Protein AF-A0A2E5JXR9-F1 (afdb_monomer_lite)

Radius of gyration: 18.93 Å; chains: 1; bounding box: 39×35×45 Å

Secondary structure (DSSP, 8-state):
---------HHHHHH-SGGGTSGGGS-SSB-SS-EE-TTT--EEPPBPPHHHHHHHHHHHHHHTT--S---HHHHHHHHHHHHHHTT--TT--

Sequence (93 aa):
MDLAGVFLPPSLNRKYPDAGIEWSWYWVFPSQNTSIDPRSRFERRHHVSSSPYQKAIRNAGKKAGINKSAFTHMLWHSFVTHLLDQGRGIRTV

pLDDT: mean 89.07, std 7.69, range [45.0, 96.69]

Foldseek 3Di:
DDAPAADDDPVVCVVPVCLRVDPVNDDPAWDPDWDQDPVPRGTHIDHDDLVVVQVVQQVVCVVVVPPDGGGPVVVVVVVLVVCVVVVNDPVRD

Structure (mmCIF, N/CA/C/O backbone):
data_AF-A0A2E5JXR9-F1
#
_entry.id   AF-A0A2E5JXR9-F1
#
loop_
_atom_site.group_PDB
_atom_site.id
_atom_site.type_symbol
_atom_site.label_atom_id
_atom_site.label_alt_id
_atom_site.label_comp_id
_atom_site.label_asym_id
_atom_site.label_entity_id
_atom_site.label_seq_id
_atom_site.pdbx_PDB_ins_code
_atom_site.Cartn_x
_atom_site.Cartn_y
_atom_site.Cartn_z
_atom_site.occupancy
_atom_site.B_iso_or_equiv
_atom_site.auth_seq_id
_atom_site.auth_comp_id
_atom_site.auth_asym_id
_atom_site.auth_atom_id
_atom_site.pdbx_PDB_model_num
ATOM 1 N N . MET A 1 1 ? 9.177 10.509 -22.829 1.00 45.00 1 MET A N 1
ATOM 2 C CA . MET A 1 1 ? 10.251 9.969 -21.972 1.00 45.00 1 MET A CA 1
ATOM 3 C C . MET A 1 1 ? 9.667 8.705 -21.377 1.00 45.00 1 MET A C 1
ATOM 5 O O . MET A 1 1 ? 8.871 8.793 -20.451 1.00 45.00 1 MET A O 1
ATOM 9 N N . ASP A 1 2 ? 9.890 7.573 -22.042 1.00 61.34 2 ASP A N 1
ATOM 10 C CA . ASP A 1 2 ? 9.215 6.321 -21.696 1.00 61.34 2 ASP A CA 1
ATOM 11 C C . ASP A 1 2 ? 9.843 5.740 -20.430 1.00 61.34 2 ASP A C 1
ATOM 13 O O . ASP A 1 2 ? 11.048 5.499 -20.364 1.00 61.34 2 ASP A O 1
ATOM 17 N N . LEU A 1 3 ? 9.028 5.582 -19.388 1.00 69.25 3 LEU A N 1
ATOM 18 C CA . LEU A 1 3 ? 9.446 4.973 -18.128 1.00 69.25 3 LEU A CA 1
ATOM 19 C C . LEU A 1 3 ? 9.811 3.504 -18.362 1.00 69.25 3 LEU A C 1
ATOM 21 O O . LEU A 1 3 ? 9.125 2.805 -19.104 1.00 69.25 3 LEU A O 1
ATOM 25 N N . ALA A 1 4 ? 10.845 3.012 -17.674 1.00 77.88 4 ALA A N 1
ATOM 26 C CA . ALA A 1 4 ? 11.422 1.676 -17.876 1.00 77.88 4 ALA A CA 1
ATOM 27 C C . ALA A 1 4 ? 10.573 0.514 -17.301 1.00 77.88 4 ALA A C 1
ATOM 29 O O . ALA A 1 4 ? 11.135 -0.466 -16.796 1.00 77.88 4 ALA A O 1
ATOM 30 N N . GLY A 1 5 ? 9.243 0.645 -17.320 1.00 86.12 5 GLY A N 1
ATOM 31 C CA . GLY A 1 5 ? 8.294 -0.318 -16.761 1.00 86.12 5 GLY A CA 1
ATOM 32 C C . GLY A 1 5 ? 8.311 -0.404 -15.229 1.00 86.12 5 GLY A C 1
ATOM 33 O O . GLY A 1 5 ? 8.848 0.466 -14.532 1.00 86.12 5 GLY A O 1
ATOM 34 N N . VAL A 1 6 ? 7.714 -1.464 -14.684 1.00 89.88 6 VAL A N 1
ATOM 35 C CA . VAL A 1 6 ? 7.780 -1.807 -13.259 1.00 89.88 6 VAL A CA 1
ATOM 36 C C . VAL A 1 6 ? 9.047 -2.577 -12.899 1.00 89.88 6 VAL A C 1
ATOM 38 O O . VAL A 1 6 ? 9.693 -3.219 -13.725 1.00 89.88 6 VAL A O 1
ATOM 41 N N . PHE A 1 7 ? 9.411 -2.528 -11.618 1.00 89.94 7 PHE A N 1
ATOM 42 C CA . PHE A 1 7 ? 10.464 -3.385 -11.091 1.00 89.94 7 PHE A CA 1
ATOM 43 C C . PHE A 1 7 ? 10.003 -4.847 -11.065 1.00 89.94 7 PHE A C 1
ATOM 45 O O . PHE A 1 7 ? 8.994 -5.166 -10.438 1.00 89.94 7 PHE A O 1
ATOM 52 N N . LEU A 1 8 ? 10.810 -5.730 -11.653 1.00 89.44 8 LEU A N 1
ATOM 53 C CA . LEU A 1 8 ? 10.670 -7.176 -11.531 1.00 89.44 8 LEU A CA 1
ATOM 54 C C . LEU A 1 8 ? 11.907 -7.778 -10.847 1.00 89.44 8 LEU A C 1
ATOM 56 O O . LEU A 1 8 ? 13.033 -7.355 -11.131 1.00 89.44 8 LEU A O 1
ATOM 60 N N . PRO A 1 9 ? 11.740 -8.796 -9.982 1.00 89.94 9 PRO A N 1
ATOM 61 C CA . PRO A 1 9 ? 12.858 -9.588 -9.487 1.00 89.94 9 PRO A CA 1
ATOM 62 C C . PRO A 1 9 ? 13.699 -10.161 -10.644 1.00 89.94 9 PRO A C 1
ATOM 64 O O . PRO A 1 9 ? 13.120 -10.594 -11.643 1.00 89.94 9 PRO A O 1
ATOM 67 N N . PRO A 1 10 ? 15.039 -10.249 -10.521 1.00 88.69 10 PRO A N 1
ATOM 68 C CA . PRO A 1 10 ? 15.908 -10.671 -11.626 1.00 88.69 10 PRO A CA 1
ATOM 69 C C . PRO A 1 10 ? 15.542 -12.029 -12.239 1.00 88.69 10 PRO A C 1
ATOM 71 O O . PRO A 1 10 ? 15.592 -12.201 -13.455 1.00 88.69 10 PRO A O 1
ATOM 74 N N . SER A 1 11 ? 15.138 -12.995 -11.409 1.00 92.56 11 SER A N 1
ATOM 75 C CA . SER A 1 11 ? 14.706 -14.322 -11.861 1.00 92.56 11 SER A CA 1
ATOM 76 C C . SER A 1 11 ? 13.445 -14.266 -12.721 1.00 92.56 11 SER A C 1
ATOM 78 O O . SER A 1 11 ? 13.353 -14.985 -13.716 1.00 92.56 11 SER A O 1
ATOM 80 N N . LEU A 1 12 ? 12.498 -13.401 -12.354 1.00 91.12 12 LEU A N 1
ATOM 81 C CA . LEU A 1 12 ? 11.249 -13.212 -13.076 1.00 91.12 12 LEU A CA 1
ATOM 82 C C . LEU A 1 12 ? 11.482 -12.439 -14.376 1.00 91.12 12 LEU A C 1
ATOM 84 O O . LEU A 1 12 ? 11.012 -12.876 -15.419 1.00 91.12 12 LEU A O 1
ATOM 88 N N . ASN A 1 13 ? 12.293 -11.380 -14.328 1.00 90.19 13 ASN A N 1
ATOM 89 C CA . ASN A 1 13 ? 12.673 -10.597 -15.504 1.00 90.19 13 ASN A CA 1
ATOM 90 C C . ASN A 1 13 ? 13.420 -11.441 -16.552 1.00 90.19 13 ASN A C 1
ATOM 92 O O . ASN A 1 13 ? 13.244 -11.252 -17.747 1.00 90.19 13 ASN A O 1
ATOM 96 N N . ARG A 1 14 ? 14.241 -12.411 -16.119 1.00 91.81 14 ARG A N 1
ATOM 97 C CA . ARG A 1 14 ? 14.905 -13.355 -17.035 1.00 91.81 14 ARG A CA 1
ATOM 98 C C . ARG A 1 14 ? 13.917 -14.311 -17.706 1.00 91.81 14 ARG A C 1
ATOM 100 O O . ARG A 1 14 ? 14.150 -14.721 -18.836 1.00 91.81 14 ARG A O 1
ATOM 107 N N . LYS A 1 15 ? 12.863 -14.714 -16.992 1.00 95.19 15 LYS A N 1
ATOM 108 C CA . LYS A 1 15 ? 11.850 -15.643 -17.509 1.00 95.19 15 LYS A CA 1
ATOM 109 C C . LYS A 1 15 ? 10.853 -14.940 -18.435 1.00 95.19 15 LYS A C 1
ATOM 111 O O . LYS A 1 15 ? 10.447 -15.533 -19.427 1.00 95.19 15 LYS A O 1
ATOM 116 N N . TYR A 1 16 ? 10.486 -13.702 -18.111 1.00 92.50 16 TYR A N 1
ATOM 117 C CA . TYR A 1 16 ? 9.544 -12.876 -18.861 1.00 92.50 16 TYR A CA 1
ATOM 118 C C . TYR A 1 16 ? 10.131 -11.464 -19.027 1.00 92.50 16 TYR A C 1
ATOM 120 O O . TYR A 1 16 ? 9.950 -10.625 -18.142 1.00 92.50 16 TYR A O 1
ATOM 128 N N . PRO A 1 17 ? 10.873 -11.202 -20.117 1.00 88.75 17 PRO A N 1
ATOM 129 C CA . PRO A 1 17 ? 11.569 -9.928 -20.308 1.00 88.75 17 PRO A CA 1
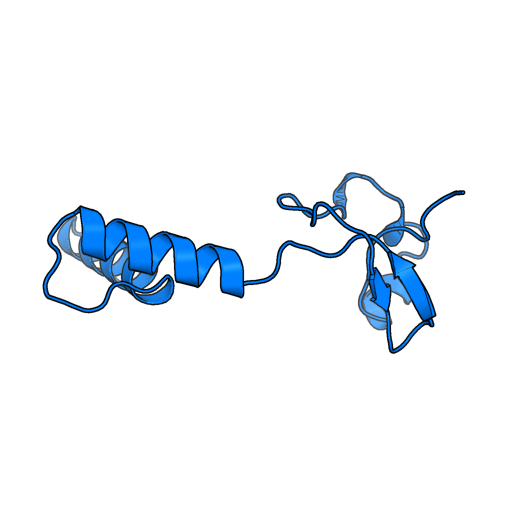ATOM 130 C C . PRO A 1 17 ? 10.610 -8.747 -20.514 1.00 88.75 17 PRO A C 1
ATOM 132 O O . PRO A 1 17 ? 10.880 -7.658 -20.012 1.00 88.75 17 PRO A O 1
ATOM 135 N N . ASP A 1 18 ? 9.467 -8.974 -21.166 1.00 90.44 18 ASP A N 1
ATOM 136 C CA . ASP A 1 18 ? 8.489 -7.921 -21.481 1.00 90.44 18 ASP A CA 1
ATOM 137 C C . ASP A 1 18 ? 7.447 -7.702 -20.371 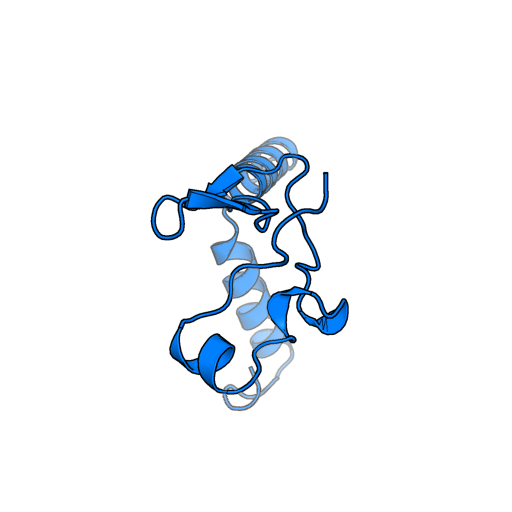1.00 90.44 18 ASP A C 1
ATOM 139 O O . ASP A 1 18 ? 6.732 -6.701 -20.367 1.00 90.44 18 ASP A O 1
ATOM 143 N N . ALA A 1 19 ? 7.411 -8.569 -19.352 1.00 90.81 19 ALA A N 1
ATOM 144 C CA . ALA A 1 19 ? 6.455 -8.464 -18.247 1.00 90.81 19 ALA A CA 1
ATOM 145 C C . ALA A 1 19 ? 6.539 -7.113 -17.515 1.00 90.81 19 ALA A C 1
ATOM 147 O O . ALA A 1 19 ? 5.553 -6.634 -16.972 1.00 90.81 19 ALA A O 1
ATOM 148 N N . GLY A 1 20 ? 7.705 -6.458 -17.511 1.00 88.62 20 GLY A N 1
ATOM 149 C CA . GLY A 1 20 ? 7.880 -5.167 -16.845 1.00 88.62 20 GLY A CA 1
ATOM 150 C C . GLY A 1 20 ? 7.100 -4.019 -17.496 1.00 88.62 20 GLY A C 1
ATOM 151 O O . GLY A 1 20 ? 6.824 -3.029 -16.823 1.00 88.62 20 GLY A O 1
ATOM 152 N N . ILE A 1 21 ? 6.748 -4.132 -18.779 1.00 90.06 21 ILE A N 1
ATOM 153 C CA . ILE A 1 21 ? 5.994 -3.112 -19.530 1.00 90.06 21 ILE A CA 1
ATOM 154 C C . ILE A 1 21 ? 4.539 -3.524 -19.789 1.00 90.06 21 ILE A C 1
ATOM 156 O O . ILE A 1 21 ? 3.732 -2.710 -20.235 1.00 90.06 21 ILE A O 1
ATOM 160 N N . GLU A 1 22 ? 4.181 -4.766 -19.474 1.00 91.62 22 GLU A N 1
ATOM 161 C CA . GLU A 1 22 ? 2.808 -5.251 -19.542 1.00 91.62 22 GLU A CA 1
ATOM 162 C C . GLU A 1 22 ? 1.947 -4.640 -18.431 1.00 91.62 22 GLU A C 1
ATOM 164 O O . GLU A 1 22 ? 2.303 -4.650 -17.252 1.00 91.62 22 GLU A O 1
ATOM 169 N N . TRP A 1 23 ? 0.756 -4.160 -18.798 1.00 89.19 23 TRP A N 1
ATOM 170 C CA . TRP A 1 23 ? -0.168 -3.494 -17.875 1.00 89.19 23 TRP A CA 1
ATOM 171 C C . TRP A 1 23 ? -0.536 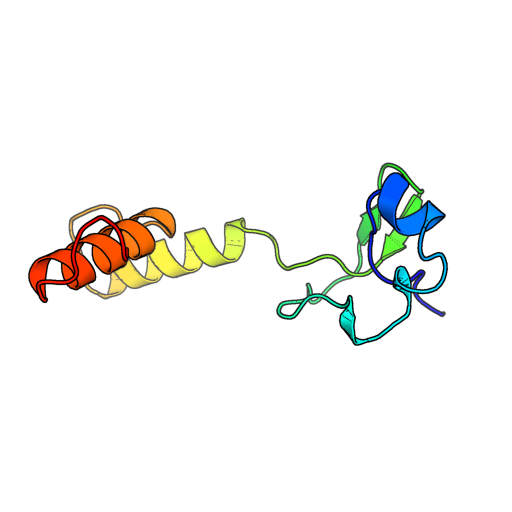-4.347 -16.647 1.00 89.19 23 TRP A C 1
ATOM 173 O O . TRP A 1 23 ? -0.675 -3.820 -15.546 1.00 89.19 23 TRP A O 1
ATOM 183 N N . SER A 1 24 ? -0.637 -5.667 -16.818 1.00 92.31 24 SER A N 1
ATOM 184 C CA . SER A 1 24 ? -0.962 -6.641 -15.764 1.00 92.31 24 SER A CA 1
ATOM 185 C C . SER A 1 24 ? 0.022 -6.639 -14.587 1.00 92.31 24 SER A C 1
ATOM 187 O O . SER A 1 24 ? -0.353 -7.023 -13.480 1.00 92.31 24 SER A O 1
ATOM 189 N N . TRP A 1 25 ? 1.260 -6.191 -14.805 1.00 91.88 25 TRP A N 1
ATOM 190 C CA . TRP A 1 25 ? 2.308 -6.140 -13.786 1.00 91.88 25 TRP A CA 1
ATOM 191 C C . TRP A 1 25 ? 2.413 -4.781 -13.092 1.00 91.88 25 TRP A C 1
ATOM 193 O O . TRP A 1 25 ? 3.182 -4.630 -12.138 1.00 91.88 25 TRP A O 1
ATOM 203 N N . TYR A 1 26 ? 1.636 -3.785 -13.526 1.00 91.88 26 TYR A N 1
ATOM 204 C CA . TYR A 1 26 ? 1.620 -2.484 -12.873 1.00 91.88 26 TYR A CA 1
ATOM 205 C C . TYR A 1 26 ? 0.996 -2.552 -11.480 1.00 91.88 26 TYR A C 1
ATOM 207 O O . TYR A 1 26 ? 0.056 -3.294 -11.201 1.00 91.88 26 TYR A O 1
ATOM 215 N N . TRP A 1 27 ? 1.525 -1.726 -10.577 1.00 92.31 27 TRP A N 1
ATOM 216 C CA . TRP A 1 27 ? 0.994 -1.598 -9.226 1.00 92.31 27 TRP A CA 1
ATOM 217 C C . TRP A 1 27 ? -0.453 -1.100 -9.258 1.00 92.31 27 TRP A C 1
ATOM 219 O O . TRP A 1 27 ? -0.723 -0.049 -9.832 1.00 92.31 27 TRP A O 1
ATOM 229 N N . VAL A 1 28 ? -1.354 -1.787 -8.547 1.00 93.50 28 VAL A N 1
ATOM 230 C CA . VAL A 1 28 ? -2.747 -1.336 -8.344 1.00 93.50 28 VAL A CA 1
ATOM 231 C C . VAL A 1 28 ? -2.796 0.011 -7.612 1.00 93.50 28 VAL A C 1
ATOM 233 O O . VAL A 1 28 ? -3.634 0.859 -7.906 1.00 93.50 28 VAL A O 1
ATOM 236 N N . PHE A 1 29 ? -1.855 0.233 -6.688 1.00 92.44 29 PHE A N 1
ATOM 237 C CA . PHE A 1 29 ? -1.669 1.501 -5.980 1.00 92.44 29 PHE A CA 1
ATOM 238 C C . PHE A 1 29 ? -0.305 2.102 -6.329 1.00 92.44 29 PHE A C 1
ATOM 240 O O . PHE A 1 29 ? 0.660 1.959 -5.564 1.00 92.44 29 PHE A O 1
ATOM 247 N N . PRO A 1 30 ? -0.184 2.739 -7.503 1.00 92.12 30 PRO A N 1
ATOM 248 C CA . PRO A 1 30 ? 1.071 3.317 -7.930 1.00 92.12 30 PRO A CA 1
ATOM 249 C C . PRO A 1 30 ? 1.343 4.623 -7.174 1.00 92.12 30 PRO A C 1
ATOM 251 O O . PRO A 1 30 ? 0.437 5.401 -6.875 1.00 92.12 30 PRO A O 1
ATOM 254 N N . SER A 1 31 ? 2.612 4.887 -6.876 1.00 91.81 31 SER A N 1
ATOM 255 C CA . SER A 1 31 ? 3.059 6.180 -6.361 1.00 91.81 31 SER A CA 1
ATOM 256 C C . SER A 1 31 ? 2.708 7.293 -7.351 1.00 91.81 31 SER A C 1
ATOM 258 O O . SER A 1 31 ? 2.743 7.099 -8.570 1.00 91.81 31 SER A O 1
ATOM 260 N N . GLN A 1 32 ? 2.392 8.476 -6.821 1.00 89.19 32 GLN A N 1
ATOM 261 C CA . GLN A 1 32 ? 2.169 9.670 -7.639 1.00 89.19 32 GLN A CA 1
ATOM 262 C C . GLN A 1 32 ? 3.446 10.064 -8.393 1.00 89.19 32 GLN A C 1
ATOM 264 O O . GLN A 1 32 ? 3.383 10.410 -9.571 1.00 89.19 32 GLN A O 1
ATOM 269 N N . ASN A 1 33 ? 4.596 9.920 -7.727 1.00 89.75 33 ASN A N 1
ATOM 270 C CA . ASN A 1 33 ? 5.910 10.268 -8.256 1.00 89.75 33 ASN A CA 1
ATOM 271 C C . ASN A 1 33 ? 6.694 9.018 -8.667 1.00 89.75 33 ASN A C 1
ATOM 273 O O . ASN A 1 33 ? 6.583 7.958 -8.035 1.00 89.75 33 ASN A O 1
ATOM 277 N N . THR A 1 34 ? 7.514 9.170 -9.700 1.00 90.25 34 THR A N 1
ATOM 278 C CA . THR A 1 34 ? 8.547 8.211 -10.097 1.00 90.25 34 THR A CA 1
ATOM 279 C C . THR A 1 34 ? 9.757 8.317 -9.169 1.00 90.25 34 THR A C 1
ATOM 281 O O . THR A 1 34 ? 9.932 9.296 -8.441 1.00 90.25 34 THR A O 1
ATOM 284 N N . SER A 1 35 ? 10.563 7.262 -9.126 1.00 88.06 35 SER A N 1
ATOM 285 C CA . SER A 1 35 ? 11.801 7.223 -8.354 1.00 88.06 35 SER A CA 1
ATOM 286 C C . SER A 1 35 ? 12.870 6.478 -9.142 1.00 88.06 35 SER A C 1
ATOM 288 O O . SER A 1 35 ? 12.560 5.638 -9.990 1.00 88.06 35 SER A O 1
ATOM 290 N N . ILE A 1 36 ? 14.128 6.803 -8.867 1.00 88.06 36 ILE A N 1
ATOM 291 C CA . ILE A 1 36 ? 15.272 6.111 -9.446 1.00 88.06 36 ILE A CA 1
ATOM 292 C C . ILE A 1 36 ? 15.542 4.881 -8.586 1.00 88.06 36 ILE A C 1
ATOM 294 O O . ILE A 1 36 ? 15.841 5.001 -7.397 1.00 88.06 36 ILE A O 1
ATOM 298 N N . ASP A 1 37 ? 15.448 3.697 -9.186 1.00 83.44 37 ASP A N 1
ATOM 299 C CA . ASP A 1 37 ? 15.805 2.458 -8.504 1.00 83.44 37 ASP A CA 1
ATOM 300 C C . ASP A 1 37 ? 17.314 2.471 -8.180 1.00 83.44 37 ASP A C 1
ATOM 302 O O . ASP A 1 37 ? 18.132 2.538 -9.101 1.00 83.44 37 ASP A O 1
ATOM 306 N N . PRO A 1 38 ? 17.729 2.373 -6.903 1.00 82.19 38 PRO A N 1
ATOM 307 C CA . PRO A 1 38 ? 19.141 2.438 -6.528 1.00 82.19 38 PRO A CA 1
ATOM 308 C C . PRO A 1 38 ? 19.973 1.277 -7.090 1.00 82.19 38 PRO A C 1
ATOM 310 O O . PRO A 1 38 ? 21.194 1.393 -7.177 1.00 82.19 38 PRO A O 1
ATOM 313 N N . ARG A 1 39 ? 19.339 0.156 -7.464 1.00 81.62 39 ARG A N 1
ATOM 314 C CA . ARG A 1 39 ? 20.035 -1.023 -7.999 1.00 81.62 39 ARG A CA 1
ATOM 315 C C . ARG A 1 39 ? 20.257 -0.932 -9.502 1.00 81.62 39 ARG A C 1
ATOM 317 O O . ARG A 1 39 ? 21.349 -1.230 -9.970 1.00 81.62 39 ARG A O 1
ATOM 324 N N . SER A 1 40 ? 19.225 -0.543 -10.249 1.00 79.69 40 SER A N 1
ATOM 325 C CA . SER A 1 40 ? 19.263 -0.511 -11.718 1.00 79.69 40 SER A CA 1
ATOM 326 C C . SER A 1 40 ? 19.507 0.879 -12.309 1.00 79.69 40 SER A C 1
ATOM 328 O O . SER A 1 40 ? 19.796 0.989 -13.494 1.00 79.69 40 SER A O 1
ATOM 330 N N . ARG A 1 41 ? 19.412 1.938 -11.492 1.00 84.31 41 ARG A N 1
ATOM 331 C CA . ARG A 1 41 ? 19.458 3.359 -11.884 1.00 84.31 41 ARG A CA 1
ATOM 332 C C . ARG A 1 41 ? 18.393 3.780 -12.898 1.00 84.31 41 ARG A C 1
ATOM 334 O O . ARG A 1 41 ? 18.451 4.894 -13.410 1.00 84.31 41 ARG A O 1
ATOM 341 N N . PHE A 1 42 ? 17.407 2.928 -13.160 1.00 85.62 42 PHE A N 1
ATOM 342 C CA . PHE A 1 42 ? 16.287 3.276 -14.017 1.00 85.62 42 PHE A CA 1
ATOM 343 C C . PHE A 1 42 ? 15.245 4.083 -13.253 1.00 85.62 42 PHE A C 1
ATOM 345 O O . PHE A 1 42 ? 14.921 3.781 -12.101 1.00 85.62 42 PHE A O 1
ATOM 352 N N . GLU A 1 43 ? 14.690 5.087 -13.924 1.00 89.00 43 GLU A N 1
ATOM 353 C CA . GLU A 1 43 ? 13.519 5.798 -13.435 1.00 89.00 43 GLU A CA 1
ATOM 354 C C . GLU A 1 43 ? 12.269 4.942 -13.661 1.00 89.00 43 GLU A C 1
ATOM 356 O O . GLU A 1 43 ? 11.955 4.537 -14.786 1.00 89.00 43 GLU A O 1
ATOM 361 N N . ARG A 1 44 ? 11.568 4.634 -12.568 1.00 89.44 44 ARG A N 1
ATOM 362 C CA . ARG A 1 44 ? 10.391 3.764 -12.571 1.00 89.44 44 ARG A CA 1
ATOM 363 C C . ARG A 1 44 ? 9.335 4.259 -11.598 1.00 89.44 44 ARG A C 1
ATOM 365 O O . ARG A 1 44 ? 9.605 4.997 -10.648 1.00 89.44 44 ARG A O 1
ATOM 372 N N . ARG A 1 45 ? 8.098 3.814 -11.812 1.00 90.62 45 ARG A N 1
ATOM 373 C CA . ARG A 1 45 ? 7.006 4.044 -10.864 1.00 90.62 45 ARG A CA 1
ATOM 374 C C . ARG A 1 45 ? 6.908 2.873 -9.889 1.00 90.62 45 ARG A C 1
ATOM 376 O O . ARG A 1 45 ? 6.654 1.738 -10.282 1.00 90.62 45 ARG A O 1
ATOM 383 N N . HIS A 1 46 ? 7.093 3.163 -8.607 1.00 91.06 46 HIS A N 1
ATOM 384 C CA . HIS A 1 46 ? 6.944 2.187 -7.527 1.00 91.06 46 HIS A CA 1
ATOM 385 C C . HIS A 1 46 ? 5.535 2.239 -6.930 1.00 91.06 46 HIS A C 1
ATOM 387 O O . HIS A 1 46 ? 4.801 3.201 -7.152 1.00 91.06 46 HIS A O 1
ATOM 393 N N . HIS A 1 47 ? 5.158 1.231 -6.142 1.00 92.56 47 HIS A N 1
ATOM 394 C CA . HIS A 1 47 ? 3.975 1.317 -5.284 1.00 92.56 47 HIS A CA 1
ATOM 395 C C . HIS A 1 47 ? 4.096 2.458 -4.264 1.00 92.56 47 HIS A C 1
ATOM 397 O O . HIS A 1 47 ? 5.204 2.876 -3.902 1.00 92.56 47 HIS A O 1
ATOM 403 N N . VAL A 1 48 ? 2.952 2.939 -3.779 1.00 92.81 48 VAL A N 1
ATOM 404 C CA . VAL A 1 48 ? 2.892 3.889 -2.663 1.00 92.81 48 VAL A CA 1
ATOM 405 C C . VAL A 1 48 ? 3.609 3.304 -1.441 1.00 92.81 48 VAL A C 1
ATOM 407 O O . VAL A 1 48 ? 3.430 2.139 -1.090 1.00 92.81 48 VAL A O 1
ATOM 410 N N . SER A 1 49 ? 4.418 4.127 -0.769 1.00 91.25 49 SER A N 1
ATOM 411 C CA . SER A 1 49 ? 5.082 3.738 0.480 1.00 91.25 49 SER A CA 1
ATOM 412 C C . SER A 1 49 ? 4.068 3.316 1.554 1.00 91.25 49 SER A C 1
ATOM 414 O O . SER A 1 49 ? 2.962 3.846 1.637 1.00 91.25 49 SER A O 1
ATOM 416 N N . SER A 1 50 ? 4.465 2.416 2.452 1.00 90.88 50 SER A N 1
ATOM 417 C CA . SER A 1 50 ? 3.635 1.992 3.587 1.00 90.88 50 SER A CA 1
ATOM 418 C C . SER A 1 50 ? 3.360 3.117 4.601 1.00 90.88 50 SER A C 1
ATOM 420 O O . SER A 1 50 ? 2.344 3.091 5.300 1.00 90.88 50 SER A O 1
ATOM 422 N N . SER A 1 51 ? 4.233 4.129 4.678 1.00 93.00 51 SER A N 1
ATOM 423 C CA . SER A 1 51 ? 4.159 5.196 5.686 1.00 93.00 51 SER A CA 1
ATOM 424 C C . SER A 1 51 ? 2.883 6.058 5.592 1.00 93.00 51 SER A C 1
ATOM 426 O O . SER A 1 51 ? 2.221 6.228 6.622 1.00 93.00 51 SER A O 1
ATOM 428 N N . PRO A 1 52 ? 2.471 6.565 4.408 1.00 92.31 52 PRO A N 1
ATOM 429 C CA . PRO A 1 52 ? 1.179 7.228 4.224 1.00 92.31 52 PRO A CA 1
ATOM 430 C C . PRO A 1 52 ? -0.013 6.448 4.788 1.00 92.31 52 PRO A C 1
ATOM 432 O O . PRO A 1 52 ? -0.802 7.014 5.544 1.00 92.31 52 PRO A O 1
ATOM 435 N N . TYR A 1 53 ? -0.112 5.146 4.498 1.00 92.50 53 TYR A N 1
ATOM 436 C CA . TYR A 1 53 ? -1.208 4.306 4.990 1.00 92.50 53 TYR A CA 1
ATOM 437 C C . TYR A 1 53 ? -1.196 4.190 6.516 1.00 92.50 53 TYR A C 1
ATOM 439 O O . TYR A 1 53 ? -2.222 4.387 7.165 1.00 92.50 53 TYR A O 1
ATOM 447 N N . GLN A 1 54 ? -0.028 3.941 7.116 1.00 93.94 54 GLN A N 1
ATOM 448 C CA . GLN A 1 54 ? 0.104 3.860 8.574 1.00 93.94 54 GLN A CA 1
ATOM 449 C C . GLN A 1 54 ? -0.281 5.176 9.264 1.00 93.94 54 GLN A C 1
ATOM 451 O O . GLN A 1 54 ? -0.964 5.166 10.291 1.00 93.94 54 GLN A O 1
ATOM 456 N N . LYS A 1 55 ? 0.139 6.319 8.703 1.00 94.31 55 LYS A N 1
ATOM 457 C CA . LYS A 1 55 ? -0.221 7.650 9.213 1.00 94.31 55 LYS A CA 1
ATOM 458 C C . LYS A 1 55 ? -1.722 7.905 9.086 1.00 94.31 55 LYS A C 1
ATOM 460 O O . LYS A 1 55 ? -2.329 8.379 10.045 1.00 94.31 55 LYS A O 1
ATOM 465 N N . ALA A 1 56 ? -2.319 7.560 7.946 1.00 95.06 56 ALA A N 1
ATOM 466 C CA . ALA A 1 56 ? -3.749 7.720 7.707 1.00 95.06 56 ALA A CA 1
ATOM 467 C C . ALA A 1 56 ? -4.585 6.922 8.720 1.00 95.06 56 ALA A C 1
ATOM 469 O O .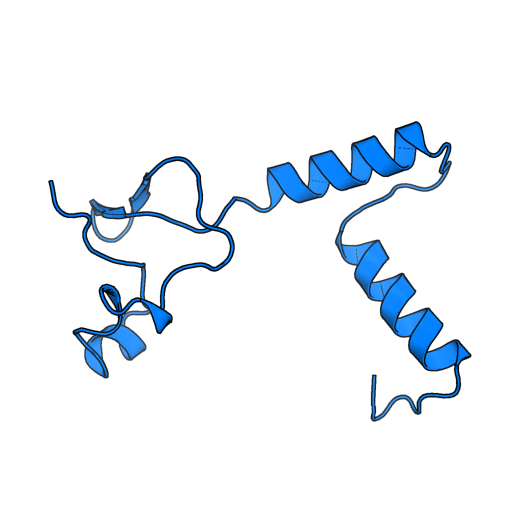 ALA A 1 56 ? -5.455 7.502 9.367 1.00 95.06 56 ALA A O 1
ATOM 470 N N . ILE A 1 57 ? -4.265 5.640 8.939 1.00 95.50 57 ILE A N 1
ATOM 471 C CA . ILE A 1 57 ? -4.965 4.791 9.919 1.00 95.50 57 ILE A CA 1
ATOM 472 C C . ILE A 1 57 ? -4.816 5.329 11.342 1.00 95.50 57 ILE A C 1
ATOM 474 O O . ILE A 1 57 ? -5.803 5.432 12.069 1.00 95.50 57 ILE A O 1
ATOM 478 N N . ARG A 1 58 ? -3.608 5.741 11.739 1.00 94.31 58 ARG 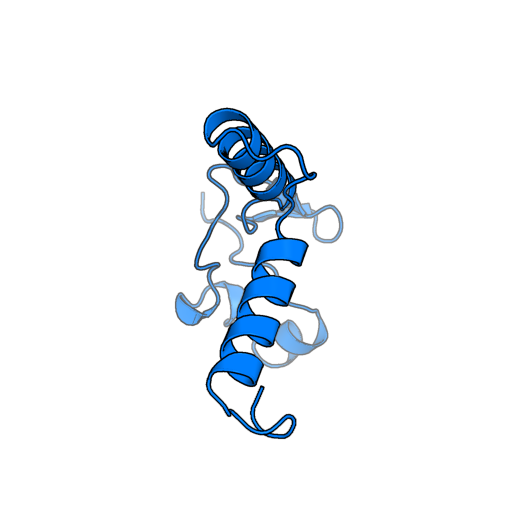A N 1
ATOM 479 C CA . ARG A 1 58 ? -3.385 6.322 13.068 1.00 94.31 58 ARG A CA 1
ATOM 480 C C . ARG A 1 58 ? -4.211 7.590 13.278 1.00 94.31 58 ARG A C 1
ATOM 482 O O . ARG A 1 58 ? -4.812 7.766 14.335 1.00 94.31 58 ARG A O 1
ATOM 489 N N . ASN A 1 59 ? -4.238 8.475 12.283 1.00 95.31 59 ASN A N 1
ATOM 490 C CA . ASN A 1 59 ? -5.000 9.719 12.349 1.00 95.31 59 ASN A CA 1
ATOM 491 C C . ASN A 1 59 ? -6.511 9.456 12.360 1.00 95.31 59 ASN A C 1
ATOM 493 O O . ASN A 1 59 ? -7.227 10.116 13.109 1.00 95.31 59 ASN A O 1
ATOM 497 N N . ALA A 1 60 ? -6.990 8.483 11.582 1.00 96.00 60 ALA A N 1
ATOM 498 C CA . ALA A 1 60 ? -8.386 8.057 11.601 1.00 96.00 60 ALA A CA 1
ATOM 499 C C . ALA A 1 60 ? -8.786 7.501 12.977 1.00 96.00 60 ALA A C 1
ATOM 501 O O . ALA A 1 60 ? -9.798 7.926 13.523 1.00 96.00 60 ALA A O 1
ATOM 502 N N . GLY A 1 61 ? -7.953 6.647 13.584 1.00 95.38 61 GLY A N 1
ATOM 503 C CA . GLY A 1 61 ? -8.197 6.120 14.930 1.00 95.38 61 GLY A CA 1
ATOM 504 C C . GLY A 1 61 ? -8.292 7.217 15.993 1.00 95.38 61 GLY A C 1
ATOM 505 O O . GLY A 1 61 ? -9.212 7.203 16.807 1.00 95.38 61 GLY A O 1
ATOM 506 N N . LYS A 1 62 ? -7.410 8.226 15.927 1.00 94.75 62 LYS A N 1
ATOM 507 C CA . LYS A 1 62 ? -7.485 9.409 16.802 1.00 94.75 62 LYS A CA 1
ATOM 508 C C . LYS A 1 62 ? -8.786 10.192 16.612 1.00 94.75 62 LYS A C 1
ATOM 510 O O . LYS A 1 62 ? -9.430 10.539 17.593 1.00 94.75 62 LYS A O 1
ATOM 515 N N . LYS A 1 63 ? -9.181 10.456 15.360 1.00 96.69 63 LYS A N 1
ATOM 516 C CA . LYS A 1 63 ? -10.428 11.177 15.039 1.00 96.69 63 LYS A CA 1
ATOM 517 C C . LYS A 1 63 ? -11.679 10.414 15.477 1.00 96.69 63 LYS A C 1
ATOM 519 O O . LYS A 1 63 ? -12.660 11.040 15.850 1.00 96.69 63 LYS A O 1
ATOM 524 N N . ALA A 1 64 ? -11.630 9.085 15.453 1.00 96.38 64 ALA A N 1
ATOM 525 C CA . ALA A 1 64 ? -12.708 8.216 15.910 1.00 96.38 64 ALA A CA 1
ATOM 526 C C . ALA A 1 64 ? -12.763 8.048 17.445 1.00 96.38 64 ALA A C 1
ATOM 528 O O . ALA A 1 64 ? -13.598 7.296 17.935 1.00 96.38 64 ALA A O 1
ATOM 529 N N . GLY A 1 65 ? -11.876 8.700 18.210 1.00 96.00 65 GLY A N 1
ATOM 530 C CA . GLY A 1 65 ? -11.845 8.585 19.673 1.00 96.00 65 GLY A CA 1
ATOM 531 C C . GLY A 1 65 ? -11.362 7.223 20.185 1.00 96.00 65 GLY A C 1
ATOM 532 O O . GLY A 1 65 ? -11.654 6.844 21.318 1.00 96.00 65 GLY A O 1
ATOM 533 N N . ILE A 1 66 ? -10.632 6.456 19.367 1.00 94.25 66 ILE A N 1
ATOM 534 C CA . ILE A 1 66 ? -10.103 5.154 19.777 1.00 94.25 66 ILE A CA 1
ATOM 535 C C . ILE A 1 66 ? -8.909 5.385 20.707 1.00 94.25 66 ILE A C 1
ATOM 537 O O . ILE A 1 66 ? -7.838 5.806 20.274 1.00 94.25 66 ILE A O 1
ATOM 541 N N . ASN A 1 67 ? -9.088 5.066 21.991 1.00 90.38 67 ASN A N 1
ATOM 542 C CA . ASN A 1 67 ? -8.046 5.224 23.015 1.00 90.38 67 ASN A CA 1
ATOM 543 C C . ASN A 1 67 ? -6.869 4.247 22.847 1.00 90.38 67 ASN A C 1
ATOM 545 O O . ASN A 1 67 ? -5.770 4.495 23.338 1.00 90.38 67 ASN A O 1
ATOM 549 N N . LYS A 1 68 ? -7.082 3.124 22.152 1.00 89.25 68 LYS A N 1
ATOM 550 C CA . LYS A 1 68 ? -6.020 2.172 21.803 1.00 89.25 68 LYS A CA 1
ATOM 551 C C . LYS A 1 68 ? -5.261 2.672 20.573 1.00 89.25 68 LYS A C 1
ATOM 553 O O . LYS A 1 68 ? -5.821 3.339 19.708 1.00 89.25 68 LYS A O 1
ATOM 558 N N . SER A 1 69 ? -3.983 2.315 20.457 1.00 87.38 69 SER A N 1
ATOM 559 C CA . SER A 1 69 ? -3.245 2.612 19.224 1.00 87.38 69 SER A CA 1
ATOM 560 C C . SER A 1 69 ? -3.933 1.954 18.024 1.00 87.38 69 SER A C 1
ATOM 562 O O . SER A 1 69 ? -4.349 0.812 18.130 1.00 87.38 69 SER A O 1
ATOM 564 N N . ALA A 1 70 ? -4.026 2.647 16.888 1.00 90.88 70 ALA A N 1
ATOM 565 C CA . ALA A 1 70 ? -4.545 2.094 15.637 1.00 90.88 70 ALA A CA 1
ATOM 566 C C . ALA A 1 70 ? -3.414 2.014 14.599 1.00 90.88 70 ALA A C 1
ATOM 568 O O . ALA A 1 70 ? -2.818 3.036 14.247 1.00 90.88 70 ALA A O 1
ATOM 569 N N . PHE A 1 71 ? -3.117 0.806 14.109 1.00 92.00 71 PHE A N 1
ATOM 570 C CA . PHE A 1 71 ? -2.147 0.562 13.032 1.00 92.00 71 PHE A CA 1
ATOM 571 C C . PHE A 1 71 ? -2.732 -0.388 11.986 1.00 92.00 71 PHE A C 1
ATOM 573 O O . PHE A 1 71 ? -3.632 -1.168 12.284 1.00 92.00 71 PHE A O 1
ATOM 580 N N . THR A 1 72 ? -2.157 -0.386 10.782 1.00 93.38 72 THR A N 1
ATOM 581 C CA . THR A 1 72 ? -2.587 -1.244 9.668 1.00 93.38 72 THR A CA 1
ATOM 582 C C . THR A 1 72 ? -2.649 -2.729 10.045 1.00 93.38 72 THR A C 1
ATOM 584 O O . THR A 1 72 ? -3.624 -3.389 9.709 1.00 93.38 72 THR A O 1
ATOM 587 N N . HIS A 1 73 ? -1.670 -3.251 10.798 1.00 92.69 73 HIS A N 1
ATOM 588 C CA . HIS A 1 73 ? -1.670 -4.666 11.197 1.00 92.69 73 HIS A CA 1
ATOM 589 C C . HIS A 1 73 ? -2.842 -5.031 12.124 1.00 92.69 73 HIS A C 1
ATOM 591 O O . HIS A 1 73 ? -3.361 -6.142 12.049 1.00 92.69 73 HIS A O 1
ATOM 597 N N . MET A 1 74 ? -3.316 -4.090 12.948 1.00 93.31 74 MET A N 1
ATOM 598 C CA . MET A 1 74 ? -4.461 -4.346 13.825 1.00 93.31 74 MET A CA 1
ATOM 599 C C . MET A 1 74 ? -5.744 -4.589 13.040 1.00 93.31 74 MET A C 1
ATOM 601 O O . MET A 1 74 ? -6.543 -5.417 13.452 1.00 93.31 74 MET A O 1
ATOM 605 N N . LEU A 1 75 ? -5.918 -3.919 11.896 1.00 92.94 75 LEU A N 1
ATOM 606 C CA . LEU A 1 75 ? -7.075 -4.150 11.030 1.00 92.94 75 LEU A CA 1
ATOM 607 C C . LEU A 1 75 ? -7.123 -5.604 10.556 1.00 92.94 75 LEU A C 1
ATOM 609 O O . LEU A 1 75 ? -8.188 -6.213 10.560 1.00 92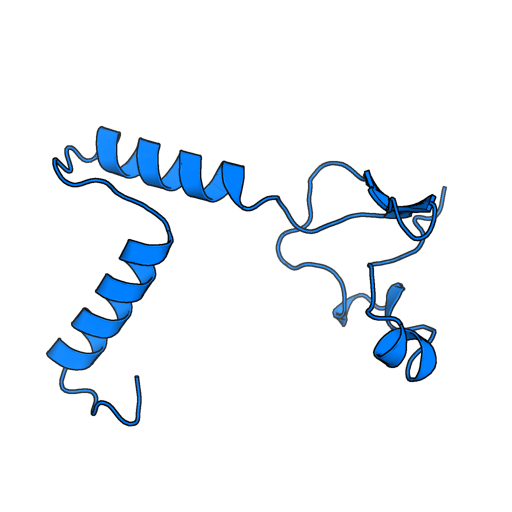.94 75 LEU A O 1
ATOM 613 N N . TRP A 1 76 ? -5.966 -6.171 10.204 1.00 92.44 76 TRP A N 1
ATOM 614 C CA . TRP A 1 76 ? -5.874 -7.573 9.806 1.00 92.44 76 TRP A CA 1
ATOM 615 C C . TRP A 1 76 ? -6.191 -8.517 10.970 1.00 92.44 76 TRP A C 1
ATOM 617 O O . TRP A 1 76 ? -6.971 -9.448 10.800 1.00 92.44 76 TRP A O 1
ATOM 627 N N . HIS A 1 77 ? -5.669 -8.243 12.169 1.00 93.31 77 HIS A N 1
ATOM 628 C CA . HIS A 1 77 ? -6.027 -9.024 13.356 1.00 93.31 77 HIS A CA 1
ATOM 629 C C . HIS A 1 77 ? -7.525 -8.968 13.653 1.00 93.31 77 HIS A C 1
ATOM 631 O O . HIS A 1 77 ? -8.134 -10.008 13.864 1.00 93.31 77 HIS A O 1
ATOM 637 N N . SER A 1 78 ? -8.133 -7.780 13.626 1.00 92.25 78 SER A N 1
ATOM 638 C CA . SER A 1 78 ? -9.575 -7.630 13.820 1.00 92.25 78 SER A CA 1
ATOM 639 C C . SER A 1 78 ? -10.369 -8.389 12.761 1.00 92.25 78 SER A C 1
ATOM 641 O O . SER A 1 78 ? -11.333 -9.059 13.109 1.00 92.25 78 SER A O 1
ATOM 643 N N . PHE A 1 79 ? -9.952 -8.340 11.493 1.00 93.12 79 PHE A N 1
ATOM 644 C CA . PHE A 1 79 ? -10.585 -9.104 10.420 1.00 93.12 79 PHE A CA 1
ATOM 645 C C . PHE A 1 79 ? -10.566 -10.610 10.710 1.00 93.12 79 PHE A C 1
ATOM 647 O O . PHE A 1 79 ? -11.621 -11.238 10.709 1.00 93.12 79 PHE A O 1
ATOM 654 N N . VAL A 1 80 ? -9.399 -11.170 11.040 1.00 93.19 80 VAL A N 1
ATOM 655 C CA . VAL A 1 80 ? -9.251 -12.590 11.401 1.00 93.19 80 VAL A CA 1
ATOM 656 C C . VAL A 1 80 ? -10.105 -12.947 12.619 1.00 93.19 80 VAL A C 1
ATOM 658 O O . VAL A 1 80 ? -10.850 -13.922 12.573 1.00 93.19 80 VAL A O 1
ATOM 661 N N . THR A 1 81 ? -10.065 -12.138 13.683 1.00 93.56 81 THR A N 1
ATOM 662 C CA . THR A 1 81 ? -10.892 -12.350 14.880 1.00 93.56 81 THR A CA 1
ATOM 663 C C . THR A 1 81 ? -12.379 -12.362 14.539 1.00 93.56 81 THR A C 1
ATOM 665 O O . THR A 1 81 ? -13.089 -13.249 14.996 1.00 93.56 81 THR A O 1
ATOM 668 N N . HIS A 1 82 ? -12.854 -11.432 13.705 1.00 92.81 82 HIS A N 1
ATOM 669 C CA . HIS A 1 82 ? -14.257 -11.398 13.292 1.00 92.81 82 HIS A CA 1
ATOM 670 C C . HIS A 1 82 ? -14.646 -12.585 12.406 1.00 92.81 82 HIS A C 1
ATOM 672 O O . HIS A 1 82 ? -15.767 -13.072 12.514 1.00 92.81 82 HIS A O 1
ATOM 678 N N . LEU A 1 83 ? -13.740 -13.090 11.563 1.00 93.50 83 LEU A N 1
ATOM 679 C CA . LEU A 1 83 ? -14.001 -14.315 10.806 1.00 93.50 83 LEU A CA 1
ATOM 680 C C . LEU A 1 83 ? -14.150 -15.531 11.732 1.00 93.50 83 LEU A C 1
ATOM 682 O O . LEU A 1 83 ? -15.055 -16.339 11.527 1.00 93.50 83 LEU A O 1
ATOM 686 N N . LEU A 1 84 ? -13.303 -15.640 12.758 1.00 92.50 84 LEU A N 1
ATOM 687 C CA . LEU A 1 84 ? -13.394 -16.708 13.756 1.00 92.50 84 LEU A CA 1
ATOM 688 C C . LEU A 1 84 ? -14.669 -16.591 14.607 1.00 92.50 84 LEU A C 1
ATOM 690 O O . LEU A 1 84 ? -15.330 -17.597 14.846 1.00 92.50 84 LEU A O 1
ATOM 694 N N . ASP A 1 85 ? -15.042 -15.373 15.008 1.00 90.81 85 ASP A N 1
ATOM 695 C CA . ASP A 1 85 ? -16.263 -15.089 15.778 1.00 90.81 85 ASP A CA 1
ATOM 696 C C . ASP A 1 85 ? -17.539 -15.460 14.997 1.00 90.81 85 ASP A C 1
ATOM 698 O O . ASP A 1 85 ? -18.501 -15.978 15.554 1.00 90.81 85 ASP A O 1
ATOM 702 N N . GLN A 1 86 ? -17.514 -15.314 13.666 1.00 91.88 86 GLN A N 1
ATOM 703 C CA . GLN A 1 86 ? -18.578 -15.776 12.762 1.00 91.88 86 GLN A CA 1
ATOM 704 C C . GLN A 1 86 ? -18.587 -17.299 12.526 1.00 91.88 86 GLN A C 1
ATOM 706 O O . GLN A 1 86 ? -19.301 -17.787 11.648 1.00 91.88 86 GLN A O 1
ATOM 711 N N . GLY A 1 87 ? -17.792 -18.066 13.274 1.00 85.06 87 GLY A N 1
ATOM 712 C CA . GLY A 1 87 ? -17.746 -19.522 13.179 1.00 85.06 87 GLY A CA 1
ATOM 713 C C . GLY A 1 87 ? -16.979 -20.050 11.967 1.00 85.06 87 GLY A C 1
ATOM 714 O O . GLY A 1 87 ? -17.092 -21.238 11.653 1.00 85.06 87 GLY A O 1
ATOM 715 N N . ARG A 1 88 ? -16.178 -19.220 11.275 1.00 84.69 88 ARG A N 1
ATOM 716 C CA . ARG A 1 88 ? -15.250 -19.757 10.270 1.00 84.69 88 ARG A CA 1
ATOM 717 C C . ARG A 1 88 ? -14.179 -20.574 10.978 1.00 84.69 88 ARG A C 1
ATOM 719 O O . ARG A 1 88 ? -13.526 -20.102 11.904 1.00 84.69 88 ARG A O 1
ATOM 726 N N . GLY A 1 89 ? -13.990 -21.816 10.540 1.00 78.38 89 GLY A N 1
ATOM 727 C CA . GLY A 1 89 ? -12.971 -22.685 11.117 1.00 78.38 89 GLY A CA 1
ATOM 728 C C . GLY A 1 89 ? -11.570 -22.112 10.896 1.00 78.38 89 GLY A C 1
ATOM 729 O O . GLY A 1 89 ? -11.285 -21.561 9.836 1.00 78.38 89 GLY A O 1
ATOM 730 N N . ILE A 1 90 ? -10.656 -22.315 11.846 1.00 77.81 90 ILE A N 1
ATOM 731 C CA . ILE A 1 90 ? -9.267 -21.815 11.772 1.00 77.81 90 ILE A CA 1
ATOM 732 C C . ILE A 1 90 ? -8.493 -22.277 10.523 1.00 77.81 90 ILE A C 1
ATOM 734 O O . ILE A 1 90 ? -7.511 -21.668 10.131 1.00 77.81 90 ILE A O 1
ATOM 738 N N . ARG A 1 91 ? -8.950 -23.349 9.866 1.00 79.94 91 ARG A N 1
ATOM 739 C CA . ARG A 1 91 ? -8.396 -23.854 8.598 1.00 79.94 91 ARG A CA 1
ATOM 740 C C . ARG A 1 91 ? -8.821 -23.046 7.364 1.00 79.94 91 ARG A C 1
ATOM 742 O O . ARG A 1 91 ? -8.363 -23.346 6.269 1.00 79.94 91 ARG A O 1
ATOM 749 N N . THR A 1 92 ? -9.731 -22.089 7.531 1.00 72.88 92 THR A N 1
ATOM 750 C CA . THR A 1 92 ? -10.339 -21.289 6.450 1.00 72.88 92 THR A CA 1
ATOM 751 C C . THR A 1 92 ? -10.099 -19.786 6.591 1.00 72.88 92 THR A C 1
ATOM 753 O O . THR A 1 92 ? -10.590 -19.021 5.760 1.00 72.88 92 THR A O 1
ATOM 756 N N . VAL A 1 93 ? -9.380 -19.368 7.637 1.00 69.31 93 VAL A N 1
ATOM 757 C CA . VAL A 1 93 ? -9.051 -17.968 7.944 1.00 69.31 93 VAL A CA 1
ATOM 758 C C . VAL A 1 93 ? -7.570 -17.715 7.696 1.00 69.31 93 VAL A C 1
ATOM 760 O O . VAL A 1 93 ? -6.777 -18.650 7.944 1.00 69.31 93 VAL A O 1
#